Protein AF-A0A847KK69-F1 (afdb_monomer_lite)

Radius of gyration: 30.53 Å; chains: 1; bounding box: 130×28×60 Å

Sequence (132 aa):
MRSTARPATTLLALALLTGCAQAETEVPPVAAARLEQEISTQVEQEVGVAADVSCPADLPSEVGASVTCTIATSDEVTQPLVAVATVTAVDRDTGEVEFDIVVDVADAATPGPAVTDEPPTSPPPTEESAGG

pLDDT: mean 73.13, std 17.69, range [37.5, 94.25]

Secondary structure (DSSP, 8-state):
--------------------------PPPBPHHHHHHHHHHHHHHHHSS--EEE-SSPBPSSTT-EEEEEEEPPTT-SS-EEEEEEEEEEETTTTEEEEEEEEEE--TT--TT---------PPPP------

Structure (mmCIF, N/CA/C/O backbone):
data_AF-A0A847KK69-F1
#
_entry.id   AF-A0A847KK69-F1
#
loop_
_atom_site.group_PDB
_atom_site.id
_atom_site.type_symbol
_atom_site.label_atom_id
_atom_site.label_alt_id
_atom_site.label_comp_id
_atom_site.label_asym_id
_atom_site.label_entity_id
_atom_site.label_seq_id
_atom_site.pdbx_PDB_ins_code
_atom_site.Cartn_x
_atom_site.Cartn_y
_atom_site.Cartn_z
_atom_site.occupancy
_atom_site.B_iso_or_equiv
_atom_site.auth_seq_id
_atom_site.auth_comp_id
_atom_site.auth_asym_id
_atom_site.auth_atom_id
_atom_site.pdbx_PDB_model_num
ATOM 1 N N . MET A 1 1 ? 74.894 7.168 -29.896 1.00 48.09 1 MET A N 1
ATOM 2 C CA . MET A 1 1 ? 74.565 8.602 -30.069 1.00 48.09 1 MET A CA 1
ATOM 3 C C . MET A 1 1 ? 73.936 8.785 -31.447 1.00 48.09 1 MET A C 1
ATOM 5 O O . MET A 1 1 ? 74.517 8.264 -32.389 1.00 48.09 1 MET A O 1
ATOM 9 N N . ARG A 1 2 ? 72.808 9.525 -31.528 1.00 47.88 2 ARG A N 1
ATOM 10 C CA . ARG A 1 2 ? 71.973 9.865 -32.717 1.00 47.88 2 ARG A CA 1
ATOM 11 C C . ARG A 1 2 ? 71.056 8.715 -33.177 1.00 47.88 2 ARG A C 1
ATOM 13 O O . ARG A 1 2 ? 71.513 7.812 -33.853 1.00 47.88 2 ARG A O 1
ATOM 20 N N . SER A 1 3 ? 69.821 8.564 -32.688 1.00 48.22 3 SER A N 1
ATOM 21 C CA . SER A 1 3 ? 68.635 9.441 -32.788 1.00 48.22 3 SER A CA 1
ATOM 22 C C . SER A 1 3 ? 68.317 9.867 -34.222 1.00 48.22 3 SER A C 1
ATOM 24 O O . SER A 1 3 ? 68.982 10.753 -34.752 1.00 48.22 3 SER A O 1
ATOM 26 N N . THR A 1 4 ? 67.299 9.249 -34.830 1.00 50.50 4 THR A N 1
ATOM 27 C CA . THR A 1 4 ? 66.416 9.859 -35.842 1.00 50.50 4 THR A CA 1
ATOM 28 C C . THR A 1 4 ? 65.097 9.077 -35.881 1.00 50.50 4 THR A C 1
ATOM 30 O O . THR A 1 4 ? 65.058 7.913 -36.273 1.00 50.50 4 THR A O 1
ATOM 33 N N . ALA A 1 5 ? 64.034 9.738 -35.423 1.00 56.06 5 ALA A N 1
ATOM 34 C CA . ALA A 1 5 ? 62.652 9.280 -35.407 1.00 56.06 5 ALA A CA 1
ATOM 35 C C . ALA A 1 5 ? 62.095 9.045 -36.822 1.00 56.06 5 ALA A C 1
ATOM 37 O O . ALA A 1 5 ? 62.430 9.775 -37.757 1.00 56.06 5 ALA A O 1
ATOM 38 N N . ARG A 1 6 ? 61.186 8.072 -36.961 1.00 50.94 6 ARG A N 1
ATOM 39 C CA . ARG A 1 6 ? 60.275 7.967 -38.108 1.00 50.94 6 ARG A CA 1
ATOM 40 C C . ARG A 1 6 ? 58.833 7.767 -37.616 1.00 50.94 6 ARG A C 1
ATOM 42 O O . ARG A 1 6 ? 58.620 6.919 -36.753 1.00 50.94 6 ARG A O 1
ATOM 49 N N . PRO A 1 7 ? 57.878 8.565 -38.121 1.00 58.78 7 PRO A N 1
ATOM 50 C CA . PRO A 1 7 ? 56.516 8.655 -37.611 1.00 58.78 7 PRO A CA 1
ATOM 51 C C . PRO A 1 7 ? 55.656 7.515 -38.162 1.00 58.78 7 PRO A C 1
ATOM 53 O O . PRO A 1 7 ? 55.653 7.267 -39.366 1.00 58.78 7 PRO A O 1
ATOM 56 N N . ALA A 1 8 ? 54.906 6.851 -37.287 1.00 53.91 8 ALA A N 1
ATOM 57 C CA . ALA A 1 8 ? 53.844 5.936 -37.679 1.00 53.91 8 ALA A CA 1
ATOM 58 C C . ALA A 1 8 ? 52.518 6.489 -37.152 1.00 53.91 8 ALA A C 1
ATOM 60 O O . ALA A 1 8 ? 52.192 6.395 -35.971 1.00 53.91 8 ALA A O 1
ATOM 61 N N . THR A 1 9 ? 51.802 7.124 -38.072 1.00 57.00 9 THR A N 1
ATOM 62 C CA . THR A 1 9 ? 50.354 7.318 -38.091 1.00 57.00 9 THR A CA 1
ATOM 63 C C . THR A 1 9 ? 49.625 6.163 -37.403 1.00 57.00 9 THR A C 1
ATOM 65 O O . THR A 1 9 ? 49.524 5.070 -37.955 1.00 57.00 9 THR A O 1
ATOM 68 N N . THR A 1 10 ? 49.083 6.407 -36.212 1.00 57.75 10 THR A N 1
ATOM 69 C CA . THR A 1 10 ? 48.032 5.561 -35.639 1.00 57.75 10 THR A CA 1
ATOM 70 C C . THR A 1 10 ? 46.713 6.298 -35.789 1.00 57.75 10 THR A C 1
ATOM 72 O O . THR A 1 10 ? 46.475 7.352 -35.205 1.00 57.75 10 THR A O 1
ATOM 75 N N . LEU A 1 11 ? 45.917 5.754 -36.705 1.00 56.44 11 LEU A N 1
ATOM 76 C CA . LEU A 1 11 ? 44.549 6.128 -37.001 1.00 56.44 11 LEU A CA 1
ATOM 77 C C . LEU A 1 11 ? 43.697 6.161 -35.732 1.00 56.44 11 LEU A C 1
ATOM 79 O O . LEU A 1 11 ? 43.745 5.266 -34.892 1.00 56.44 11 LEU A O 1
ATOM 83 N N . LEU A 1 12 ? 42.880 7.204 -35.678 1.00 62.66 12 LEU A N 1
ATOM 84 C CA . LEU A 1 12 ? 41.698 7.366 -34.855 1.00 62.66 12 LEU A CA 1
ATOM 85 C C . LEU A 1 12 ? 40.853 6.075 -34.838 1.00 62.66 12 LEU A C 1
ATOM 87 O O . LEU A 1 12 ? 40.268 5.706 -35.854 1.00 62.66 12 LEU A O 1
ATOM 91 N N . ALA A 1 13 ? 40.755 5.426 -33.680 1.00 53.16 13 ALA A N 1
ATOM 92 C CA . ALA A 1 13 ? 39.705 4.459 -33.385 1.00 53.16 13 ALA A CA 1
ATOM 93 C C . ALA A 1 13 ? 39.080 4.840 -32.040 1.00 53.16 13 ALA A C 1
ATOM 95 O O . ALA A 1 13 ? 39.594 4.504 -30.975 1.00 53.16 13 ALA A O 1
ATOM 96 N N . LEU A 1 14 ? 37.983 5.601 -32.119 1.00 57.91 14 LEU A N 1
ATOM 97 C CA . LEU A 1 14 ? 37.002 5.730 -31.047 1.00 57.91 14 LEU A CA 1
ATOM 98 C C . LEU A 1 14 ? 36.522 4.311 -30.707 1.00 57.91 14 LEU A C 1
ATOM 100 O O . LEU A 1 14 ? 35.713 3.742 -31.438 1.00 57.91 14 LEU A O 1
ATOM 104 N N . ALA A 1 15 ? 37.049 3.722 -29.634 1.00 57.88 15 ALA A N 1
ATOM 105 C CA . ALA A 1 15 ? 36.460 2.523 -29.059 1.00 57.88 15 ALA A CA 1
ATOM 106 C C . ALA A 1 15 ? 35.111 2.921 -28.451 1.00 57.88 15 ALA A C 1
ATOM 108 O O . ALA A 1 15 ? 35.018 3.843 -27.641 1.00 57.88 15 ALA A O 1
ATOM 109 N N . LEU A 1 16 ? 34.077 2.275 -28.972 1.00 53.19 16 LEU A N 1
ATOM 110 C CA . LEU A 1 16 ? 32.685 2.651 -28.877 1.00 53.19 16 LEU A CA 1
ATOM 111 C C . LEU A 1 16 ? 32.157 2.567 -27.442 1.00 53.19 16 LEU A C 1
ATOM 113 O O . LEU A 1 16 ? 32.531 1.691 -26.665 1.00 53.19 16 LEU A O 1
ATOM 117 N N . LEU A 1 17 ? 31.211 3.459 -27.147 1.00 58.53 17 LEU A N 1
ATOM 118 C CA . LEU A 1 17 ? 30.258 3.310 -26.061 1.00 58.53 17 LEU A CA 1
ATOM 119 C C . LEU A 1 17 ? 29.516 1.975 -26.225 1.00 58.53 17 LEU A C 1
ATOM 121 O O . LEU A 1 17 ? 28.611 1.859 -27.045 1.00 58.53 17 LEU A O 1
ATOM 125 N N . THR A 1 18 ? 29.847 0.989 -25.406 1.00 52.50 18 THR A N 1
ATOM 126 C CA . THR A 1 18 ? 28.922 -0.093 -25.051 1.00 52.50 18 THR A CA 1
ATOM 127 C C . THR A 1 18 ? 28.880 -0.190 -23.540 1.00 52.50 18 THR A C 1
ATOM 129 O O . THR A 1 18 ? 29.259 -1.191 -22.939 1.00 52.50 18 THR A O 1
ATOM 132 N N . GLY A 1 19 ? 28.392 0.887 -22.921 1.00 53.12 19 GLY A N 1
ATOM 133 C CA . GLY A 1 19 ? 27.655 0.772 -21.674 1.00 53.12 19 GLY A CA 1
ATOM 134 C C . GLY A 1 19 ? 26.361 0.025 -21.968 1.00 53.1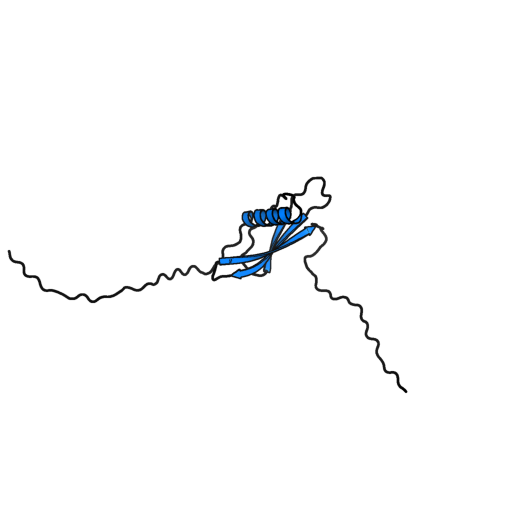2 19 GLY A C 1
ATOM 135 O O . GLY A 1 19 ? 25.299 0.625 -22.027 1.00 53.12 19 GLY A O 1
ATOM 136 N N . CYS A 1 20 ? 26.444 -1.286 -22.183 1.00 56.22 20 CYS A N 1
ATOM 137 C CA . CYS A 1 20 ? 25.318 -2.148 -21.873 1.00 56.22 20 CYS A CA 1
ATOM 138 C C . CYS A 1 20 ? 25.328 -2.289 -20.354 1.00 56.22 20 CYS A C 1
ATOM 140 O O . CYS A 1 20 ? 25.708 -3.324 -19.814 1.00 56.22 20 CYS A O 1
ATOM 142 N N . ALA A 1 21 ? 24.920 -1.220 -19.663 1.00 55.72 21 ALA A N 1
ATOM 143 C CA . ALA A 1 21 ? 24.147 -1.417 -18.459 1.00 55.72 21 ALA A CA 1
ATOM 144 C C . ALA A 1 21 ? 22.901 -2.161 -18.937 1.00 55.72 21 ALA A C 1
ATOM 146 O O . ALA A 1 21 ? 21.882 -1.566 -19.264 1.00 55.72 21 ALA A O 1
ATOM 147 N N . GLN A 1 22 ? 23.017 -3.482 -19.035 1.00 53.00 22 GLN A N 1
ATOM 148 C CA . GLN A 1 22 ? 21.869 -4.358 -18.921 1.00 53.00 22 GLN A CA 1
ATOM 149 C C . GLN A 1 22 ? 21.551 -4.335 -17.429 1.00 53.00 22 GLN A C 1
ATOM 151 O O . GLN A 1 22 ? 21.741 -5.308 -16.714 1.00 53.00 22 GLN A O 1
ATOM 156 N N . ALA A 1 23 ? 21.196 -3.142 -16.942 1.00 53.94 23 ALA A N 1
ATOM 157 C CA . ALA A 1 23 ? 20.236 -3.056 -15.881 1.00 53.94 23 ALA A CA 1
ATOM 158 C C . ALA A 1 23 ? 19.008 -3.638 -16.558 1.00 53.94 23 ALA A C 1
ATOM 160 O O . ALA A 1 23 ? 18.359 -2.988 -17.382 1.00 53.94 23 ALA A O 1
ATOM 161 N N . GLU A 1 24 ? 18.831 -4.939 -16.348 1.00 58.06 24 GLU A N 1
ATOM 162 C CA . GLU A 1 24 ? 17.550 -5.587 -16.526 1.00 58.06 24 GLU A CA 1
ATOM 163 C C . GLU A 1 24 ? 16.545 -4.589 -15.964 1.00 58.06 24 GLU A C 1
ATOM 165 O O . GLU A 1 24 ? 16.778 -4.021 -14.897 1.00 58.06 24 GLU A O 1
ATOM 170 N N . THR A 1 25 ? 15.560 -4.200 -16.768 1.00 63.62 25 THR A N 1
ATOM 171 C CA . THR A 1 25 ? 14.629 -3.131 -16.414 1.00 63.62 25 THR A CA 1
ATOM 172 C C . THR A 1 25 ? 13.673 -3.657 -15.343 1.00 63.62 25 THR A C 1
ATOM 174 O O . THR A 1 25 ? 12.485 -3.873 -15.576 1.00 63.62 25 THR A O 1
ATOM 177 N N . GLU A 1 26 ? 14.243 -3.991 -14.192 1.00 72.44 26 GLU A N 1
ATOM 178 C CA . GLU A 1 26 ? 13.598 -4.459 -12.992 1.00 72.44 26 GLU A CA 1
ATOM 179 C C . GLU A 1 26 ? 13.304 -3.215 -12.167 1.00 72.44 26 GLU A C 1
ATOM 181 O O . GLU A 1 26 ? 14.189 -2.528 -11.654 1.00 72.44 26 GLU A O 1
ATOM 186 N N . VAL A 1 27 ? 12.024 -2.865 -12.122 1.00 84.44 27 VAL A N 1
ATOM 187 C CA . VAL A 1 27 ? 11.553 -1.827 -11.217 1.00 84.44 27 VAL A CA 1
ATOM 188 C C . VAL A 1 27 ? 11.574 -2.447 -9.820 1.00 84.44 27 VAL A C 1
ATOM 190 O O . VAL A 1 27 ? 10.934 -3.485 -9.621 1.00 84.44 27 VAL A O 1
ATOM 193 N N . PRO A 1 28 ? 12.331 -1.889 -8.860 1.00 87.88 28 PRO A N 1
ATOM 194 C CA . PRO A 1 28 ? 12.424 -2.470 -7.529 1.00 87.88 28 PRO A CA 1
ATOM 195 C C . PRO A 1 28 ? 11.055 -2.430 -6.843 1.00 87.88 28 PRO A C 1
ATOM 197 O O . PRO A 1 28 ? 10.286 -1.501 -7.108 1.00 87.88 28 PRO A O 1
ATOM 200 N N . PRO A 1 29 ? 10.739 -3.401 -5.967 1.00 90.12 29 PRO A N 1
ATOM 201 C CA . PRO A 1 29 ? 9.496 -3.398 -5.204 1.00 90.12 29 PRO A CA 1
ATOM 202 C C . PRO A 1 29 ? 9.378 -2.130 -4.356 1.00 90.12 29 PRO A C 1
ATOM 204 O O . PRO A 1 29 ? 10.374 -1.571 -3.882 1.00 90.12 29 PRO A O 1
ATOM 207 N N . VAL A 1 30 ? 8.145 -1.683 -4.149 1.00 92.06 30 VAL A N 1
ATOM 208 C CA . VAL A 1 30 ? 7.856 -0.526 -3.310 1.00 92.06 30 VAL A CA 1
ATOM 209 C C . VAL A 1 30 ? 7.973 -0.941 -1.847 1.00 92.06 30 VAL A C 1
ATOM 211 O O . VAL A 1 30 ? 7.228 -1.794 -1.369 1.00 92.06 30 VAL A O 1
ATOM 214 N N . ALA A 1 31 ? 8.912 -0.320 -1.133 1.00 94.25 31 ALA A N 1
ATOM 215 C CA . ALA A 1 31 ? 9.196 -0.657 0.256 1.00 94.25 31 ALA A CA 1
ATOM 216 C C . ALA A 1 31 ? 7.977 -0.446 1.170 1.00 94.25 31 ALA A C 1
ATOM 218 O O . ALA A 1 31 ? 7.307 0.588 1.079 1.00 94.25 31 ALA A O 1
ATOM 219 N N . ALA A 1 32 ? 7.767 -1.362 2.117 1.00 92.56 32 ALA A N 1
ATOM 220 C CA . ALA A 1 32 ? 6.714 -1.285 3.130 1.00 92.56 32 ALA A CA 1
ATOM 221 C C . ALA A 1 32 ? 6.700 0.078 3.843 1.00 92.56 32 ALA A C 1
ATOM 223 O O . ALA A 1 32 ? 5.669 0.735 3.898 1.00 92.56 32 ALA A O 1
ATOM 224 N N . ALA A 1 33 ? 7.869 0.578 4.251 1.00 92.50 33 ALA A N 1
ATOM 225 C CA . ALA A 1 33 ? 8.007 1.877 4.916 1.00 92.50 33 ALA A CA 1
ATOM 226 C C . ALA A 1 33 ? 7.549 3.081 4.071 1.00 92.50 33 ALA A C 1
ATOM 228 O O . ALA A 1 33 ? 7.159 4.117 4.614 1.00 92.50 33 ALA A O 1
ATOM 229 N N . ARG A 1 34 ? 7.618 2.975 2.736 1.00 92.00 34 ARG A N 1
ATOM 230 C CA . ARG A 1 34 ? 7.088 4.005 1.833 1.00 92.00 34 ARG A CA 1
ATOM 231 C C . ARG A 1 34 ? 5.564 3.923 1.781 1.00 92.00 34 ARG A C 1
ATOM 233 O O . ARG A 1 34 ? 4.915 4.959 1.862 1.00 92.00 34 ARG A O 1
ATOM 240 N N . LEU A 1 35 ? 5.010 2.712 1.697 1.00 91.19 35 LEU A N 1
ATOM 241 C CA . LEU A 1 35 ? 3.561 2.492 1.723 1.00 91.19 35 LEU A CA 1
ATOM 242 C C . LEU A 1 35 ? 2.950 3.004 3.027 1.00 91.19 35 LEU A C 1
ATOM 244 O O . LEU A 1 35 ? 1.975 3.742 2.986 1.00 91.19 35 LEU A O 1
ATOM 248 N N . GLU A 1 36 ? 3.559 2.681 4.168 1.00 92.19 36 GLU A N 1
ATOM 249 C CA . GLU A 1 36 ? 3.122 3.151 5.488 1.00 92.19 36 GLU A CA 1
ATOM 250 C C . GLU A 1 36 ? 3.028 4.683 5.532 1.00 92.19 36 GLU A C 1
ATOM 252 O O . GLU A 1 36 ? 2.011 5.234 5.952 1.00 92.19 3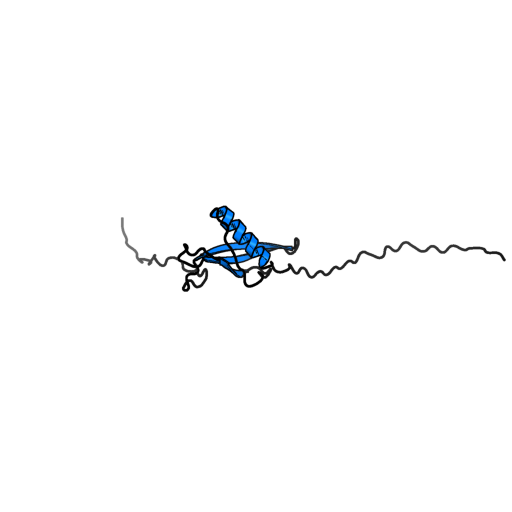6 GLU A O 1
ATOM 257 N N . GLN A 1 37 ? 4.054 5.378 5.026 1.00 91.88 37 GLN A N 1
ATOM 258 C CA . GLN A 1 37 ? 4.062 6.841 4.949 1.00 91.88 37 GLN A CA 1
ATOM 259 C C . GLN A 1 37 ? 3.001 7.401 4.002 1.00 91.88 37 GLN A C 1
ATOM 261 O O . GLN A 1 37 ? 2.331 8.370 4.357 1.00 91.88 37 GLN A O 1
ATOM 266 N N . GLU A 1 38 ? 2.856 6.837 2.803 1.00 90.44 38 GLU A N 1
ATOM 267 C CA . GLU A 1 38 ? 1.903 7.350 1.815 1.00 90.44 38 GLU A CA 1
ATOM 268 C C . GLU A 1 38 ? 0.456 7.134 2.255 1.00 90.44 38 GLU A C 1
ATOM 270 O O . GLU A 1 38 ? -0.340 8.070 2.184 1.00 90.44 38 GLU A O 1
ATOM 275 N N . ILE A 1 39 ? 0.136 5.955 2.795 1.00 89.12 39 ILE A N 1
ATOM 276 C CA . ILE A 1 39 ? -1.195 5.654 3.335 1.00 89.12 39 ILE A CA 1
ATOM 277 C C . ILE A 1 39 ? -1.487 6.568 4.531 1.00 89.12 39 ILE A C 1
ATOM 279 O O . ILE A 1 39 ? -2.544 7.192 4.574 1.00 89.12 39 ILE A O 1
ATOM 283 N N . SER A 1 40 ? -0.549 6.711 5.475 1.00 89.50 40 SER A N 1
ATOM 284 C CA . SER A 1 40 ? -0.715 7.604 6.634 1.00 89.50 40 SER A CA 1
ATOM 285 C C . SER A 1 40 ? -0.964 9.054 6.200 1.00 89.50 40 SER A C 1
ATOM 2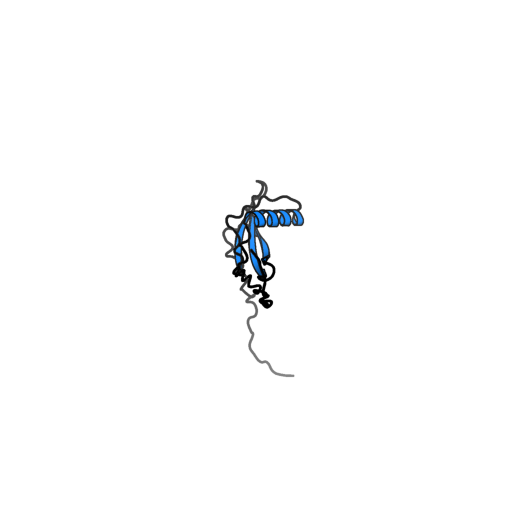87 O O . SER A 1 40 ? -1.920 9.688 6.646 1.00 89.50 40 SER A O 1
ATOM 289 N N . THR A 1 41 ? -0.180 9.540 5.233 1.00 90.31 41 THR A N 1
ATOM 290 C CA . THR A 1 41 ? -0.307 10.893 4.673 1.00 90.31 41 THR A CA 1
ATOM 291 C C . THR A 1 41 ? -1.635 11.093 3.940 1.00 90.31 41 THR A C 1
ATOM 293 O O . THR A 1 41 ? -2.207 12.184 3.975 1.00 90.31 41 THR A O 1
ATOM 296 N N . GLN A 1 42 ? -2.138 10.074 3.244 1.00 86.44 42 GLN A N 1
ATOM 297 C CA . GLN A 1 42 ? -3.433 10.134 2.571 1.00 86.44 42 GLN A CA 1
ATOM 298 C C . GLN A 1 42 ? -4.577 10.188 3.588 1.00 86.44 42 GLN A C 1
ATOM 300 O O . GLN A 1 42 ? -5.412 11.088 3.517 1.00 86.44 42 GLN A O 1
ATOM 305 N N . VAL A 1 43 ? -4.546 9.319 4.601 1.00 83.69 43 VAL A N 1
ATOM 306 C CA . VAL A 1 43 ? -5.535 9.316 5.688 1.00 83.69 43 VAL A CA 1
ATOM 307 C C . VAL A 1 43 ? -5.525 10.645 6.452 1.00 83.69 43 VAL A C 1
ATOM 309 O O . VAL A 1 43 ? -6.591 11.192 6.738 1.00 83.69 43 VAL A O 1
ATOM 312 N N . GLU A 1 44 ? -4.354 11.231 6.719 1.00 86.12 44 GLU A N 1
ATOM 313 C CA . GLU A 1 44 ? -4.257 12.578 7.300 1.00 86.12 44 GLU A CA 1
ATOM 314 C C . GLU A 1 44 ? -4.909 13.645 6.429 1.00 86.12 44 GLU A C 1
ATOM 316 O O . GLU A 1 44 ? -5.570 14.540 6.950 1.00 86.12 44 GLU A O 1
ATOM 321 N N . GLN A 1 45 ? -4.735 13.575 5.112 1.00 86.50 45 GLN A N 1
ATOM 322 C CA . GLN A 1 45 ? -5.318 14.555 4.199 1.00 86.50 45 GLN A CA 1
ATOM 323 C C . GLN A 1 45 ? -6.839 14.430 4.098 1.00 86.50 45 GLN A C 1
ATOM 325 O O . GLN A 1 45 ? -7.527 15.448 4.011 1.00 86.50 45 GLN A O 1
ATOM 330 N N . GLU A 1 46 ? -7.366 13.208 4.113 1.00 80.50 46 GLU A N 1
ATOM 331 C CA . GLU A 1 46 ? -8.801 12.953 3.968 1.00 80.50 46 GLU A CA 1
ATOM 332 C C . GLU A 1 46 ? -9.568 13.133 5.282 1.00 80.50 46 GLU A C 1
ATOM 334 O O . GLU A 1 46 ? -10.659 13.709 5.299 1.00 80.50 46 GLU A O 1
ATOM 339 N N . VAL A 1 47 ? -8.996 12.657 6.390 1.00 78.56 47 VAL A N 1
ATOM 340 C CA . VAL A 1 47 ? -9.659 12.576 7.703 1.00 78.56 47 VAL A CA 1
ATOM 341 C C . VAL A 1 47 ? -9.151 13.650 8.672 1.00 78.56 47 VAL A C 1
ATOM 343 O O . VAL A 1 47 ? -9.836 13.990 9.637 1.00 78.56 47 VAL A O 1
ATOM 346 N N . GLY A 1 48 ? -7.975 14.231 8.423 1.00 78.94 48 GLY A N 1
ATOM 347 C CA . GLY A 1 48 ? -7.369 15.250 9.287 1.00 78.94 48 GLY A CA 1
ATOM 348 C C . GLY A 1 48 ? -6.653 14.690 10.518 1.00 78.94 48 GLY A C 1
ATOM 349 O O . GLY A 1 48 ? -6.348 15.456 11.433 1.00 78.94 48 GLY A O 1
ATOM 350 N N . VAL A 1 49 ? -6.424 13.372 10.581 1.00 78.44 49 VAL A N 1
ATOM 351 C CA . VAL A 1 49 ? -5.821 12.690 11.737 1.00 78.44 49 VAL A CA 1
ATOM 352 C C . VAL A 1 49 ? -4.745 11.711 11.283 1.00 78.44 49 VAL A C 1
ATOM 354 O O . VAL A 1 49 ? -4.984 10.899 10.392 1.00 78.44 49 VAL A O 1
ATOM 357 N N . ALA A 1 50 ? -3.582 11.775 11.940 1.00 79.00 50 ALA A N 1
ATOM 358 C CA . ALA A 1 50 ? -2.479 10.844 11.736 1.00 79.00 50 ALA A CA 1
ATOM 359 C C . ALA A 1 50 ? -2.876 9.436 12.156 1.00 79.00 50 ALA A C 1
ATOM 361 O O . ALA A 1 50 ? -3.219 9.198 13.316 1.00 79.00 50 ALA A O 1
ATOM 362 N N . ALA A 1 51 ? -2.811 8.513 11.201 1.00 81.81 51 ALA A N 1
ATOM 363 C CA . ALA A 1 51 ? -3.023 7.099 11.436 1.00 81.81 51 ALA A CA 1
ATOM 364 C C . ALA A 1 51 ? -1.680 6.367 11.407 1.00 81.81 51 ALA A C 1
ATOM 366 O O . AL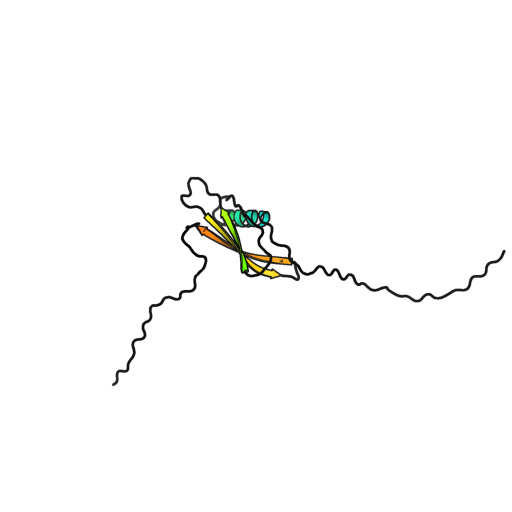A A 1 51 ? -0.840 6.622 10.540 1.00 81.81 51 ALA A O 1
ATOM 367 N N . ASP A 1 52 ? -1.484 5.458 12.356 1.00 86.88 52 ASP A N 1
ATOM 368 C CA . ASP A 1 52 ? -0.315 4.585 12.383 1.00 86.88 52 ASP A CA 1
ATOM 369 C C . ASP A 1 52 ? -0.620 3.377 11.489 1.00 86.88 52 ASP A C 1
ATOM 371 O O . ASP A 1 52 ? -1.612 2.677 11.687 1.00 86.88 52 ASP A O 1
ATOM 375 N N . VAL A 1 53 ? 0.161 3.202 10.427 1.00 89.62 53 VAL A N 1
ATOM 376 C CA . VAL A 1 53 ? -0.060 2.176 9.401 1.00 89.62 53 VAL A CA 1
ATOM 377 C C . VAL A 1 53 ? 1.101 1.201 9.454 1.00 89.62 53 VAL A C 1
ATOM 379 O O . VAL A 1 53 ? 2.252 1.627 9.494 1.00 89.62 53 VAL A O 1
ATOM 382 N N . SER A 1 54 ? 0.802 -0.096 9.419 1.00 91.06 54 SER A N 1
ATOM 383 C CA . SER A 1 54 ? 1.809 -1.151 9.413 1.00 91.06 54 SER A CA 1
ATOM 384 C C . SER A 1 54 ? 1.630 -2.098 8.229 1.00 91.06 54 SER A C 1
ATOM 386 O O . SER A 1 54 ? 0.594 -2.762 8.101 1.00 91.06 54 SER A O 1
ATOM 388 N N . CYS A 1 55 ? 2.637 -2.169 7.358 1.00 91.88 55 CYS A N 1
ATOM 389 C CA . CYS A 1 55 ? 2.643 -3.018 6.166 1.00 91.88 55 CYS A CA 1
ATOM 390 C C . CYS A 1 55 ? 3.583 -4.224 6.380 1.00 91.88 55 CYS A C 1
ATOM 392 O O . CYS A 1 55 ? 4.784 -4.041 6.574 1.00 91.88 55 CYS A O 1
ATOM 394 N N . PRO A 1 56 ? 3.090 -5.478 6.330 1.00 90.56 56 PRO A N 1
ATOM 395 C CA . PRO A 1 56 ? 3.894 -6.659 6.666 1.00 90.56 56 PRO A CA 1
ATOM 396 C C . PRO A 1 56 ? 4.901 -7.060 5.577 1.00 90.56 56 PRO A C 1
ATOM 398 O O . PRO A 1 56 ? 5.772 -7.893 5.827 1.00 90.56 56 PRO A O 1
ATOM 401 N N . ALA A 1 57 ? 4.750 -6.525 4.366 1.00 91.94 57 ALA A N 1
ATOM 402 C CA . ALA A 1 57 ? 5.564 -6.857 3.209 1.00 91.94 57 ALA A CA 1
ATOM 403 C C . ALA A 1 57 ? 5.684 -5.658 2.262 1.00 91.94 57 ALA A C 1
ATOM 405 O O . ALA A 1 57 ? 4.864 -4.739 2.292 1.00 91.94 57 ALA A O 1
ATOM 406 N N . ASP A 1 58 ? 6.703 -5.703 1.408 1.00 93.19 58 ASP A N 1
ATOM 407 C CA . ASP A 1 58 ? 6.875 -4.766 0.303 1.00 93.19 58 ASP A CA 1
ATOM 408 C C . ASP A 1 58 ? 5.854 -5.061 -0.807 1.00 93.19 58 ASP A C 1
ATOM 410 O O . ASP A 1 58 ? 5.491 -6.219 -1.040 1.00 93.19 58 ASP A O 1
ATOM 414 N N . LEU A 1 59 ? 5.404 -4.022 -1.513 1.00 91.88 59 LEU A N 1
ATOM 415 C CA . LEU A 1 59 ? 4.506 -4.173 -2.656 1.00 91.88 59 LEU A CA 1
ATOM 416 C C . LEU A 1 59 ? 5.339 -4.522 -3.901 1.00 91.88 59 LEU A C 1
ATOM 418 O O . LEU A 1 59 ? 6.203 -3.735 -4.299 1.00 91.88 59 LEU A O 1
ATOM 422 N N . PRO A 1 60 ? 5.112 -5.686 -4.532 1.00 91.12 60 PRO A N 1
ATOM 423 C CA . PRO A 1 60 ? 5.820 -6.055 -5.748 1.00 91.12 60 PRO A CA 1
ATOM 424 C C . PRO A 1 60 ? 5.526 -5.055 -6.863 1.00 91.12 60 PRO A C 1
ATOM 426 O O . PRO A 1 60 ? 4.378 -4.672 -7.059 1.00 91.12 60 PRO A O 1
ATOM 429 N N . SER A 1 61 ? 6.540 -4.688 -7.640 1.00 90.56 61 SER A N 1
ATOM 430 C CA . SER A 1 61 ? 6.392 -3.805 -8.806 1.00 90.56 61 SER A CA 1
ATOM 431 C C . SER A 1 61 ? 5.880 -4.582 -10.017 1.00 90.56 61 SER A C 1
ATOM 433 O O . SER A 1 61 ? 6.531 -4.677 -11.059 1.00 90.56 61 SER A O 1
ATOM 435 N N . GLU A 1 62 ? 4.707 -5.183 -9.849 1.00 88.75 62 GLU A N 1
ATOM 436 C CA . GLU A 1 62 ? 4.001 -5.974 -10.846 1.00 88.75 62 GLU A CA 1
ATOM 437 C C . GLU A 1 62 ? 2.534 -5.552 -10.868 1.00 88.75 62 GLU A C 1
ATOM 439 O O . GLU A 1 62 ? 1.888 -5.465 -9.829 1.00 88.75 62 GLU A O 1
ATOM 444 N N . VAL A 1 63 ? 1.998 -5.288 -12.059 1.00 92.44 63 VAL A N 1
ATOM 445 C CA . VAL A 1 63 ? 0.600 -4.872 -12.223 1.00 92.44 63 VAL A CA 1
ATOM 446 C C . VAL A 1 63 ? -0.342 -5.936 -11.661 1.00 92.44 63 VAL A C 1
ATOM 448 O O . VAL A 1 63 ? -0.251 -7.107 -12.025 1.00 92.44 63 VAL A O 1
ATOM 451 N N . GLY A 1 64 ? -1.262 -5.516 -10.793 1.00 88.62 64 GLY A N 1
ATOM 452 C CA . GLY A 1 64 ? -2.191 -6.394 -10.085 1.00 88.62 64 GLY A CA 1
ATOM 453 C C . GLY A 1 64 ? -1.631 -7.007 -8.799 1.00 88.62 64 GLY A C 1
ATOM 454 O O . GLY A 1 64 ? -2.383 -7.665 -8.081 1.00 88.62 64 GLY A O 1
ATOM 455 N N . ALA A 1 65 ? -0.353 -6.791 -8.471 1.00 91.06 65 ALA A N 1
ATOM 456 C CA . ALA A 1 65 ? 0.162 -7.136 -7.154 1.00 91.06 65 ALA A CA 1
ATOM 457 C C . ALA A 1 65 ? -0.464 -6.226 -6.093 1.00 91.06 65 ALA A C 1
ATOM 459 O O . ALA A 1 65 ? -0.660 -5.031 -6.320 1.00 91.06 65 ALA A O 1
ATOM 460 N N . SER A 1 66 ? -0.763 -6.792 -4.927 1.00 90.38 66 SER A N 1
ATOM 461 C CA . SER A 1 66 ? -1.390 -6.065 -3.828 1.00 90.38 66 SER A CA 1
ATOM 462 C C . SER A 1 66 ? -0.804 -6.461 -2.483 1.00 90.38 66 SER A C 1
ATOM 464 O O . SER A 1 66 ? -0.455 -7.627 -2.277 1.00 90.38 66 SER A O 1
ATOM 466 N N . VAL A 1 67 ? -0.778 -5.521 -1.544 1.00 92.19 67 VAL A N 1
ATOM 467 C CA . VAL A 1 67 ? -0.433 -5.782 -0.145 1.00 92.19 67 VAL A CA 1
ATOM 468 C C . VAL A 1 67 ? -1.487 -5.186 0.778 1.00 92.19 67 VAL A C 1
ATOM 470 O O . VAL A 1 67 ? -2.017 -4.104 0.531 1.00 92.19 67 VAL A O 1
ATOM 473 N N . THR A 1 68 ? -1.796 -5.912 1.848 1.00 90.94 68 THR A N 1
ATOM 474 C CA . THR A 1 68 ? -2.705 -5.456 2.899 1.00 90.94 68 THR A CA 1
ATOM 475 C C . THR A 1 68 ? -1.895 -4.910 4.067 1.00 90.94 68 THR A C 1
ATOM 477 O O . THR A 1 68 ? -1.136 -5.645 4.700 1.00 90.94 68 THR A O 1
ATOM 480 N N . CYS A 1 69 ? -2.082 -3.633 4.365 1.00 91.31 69 CYS A N 1
ATOM 481 C CA . CYS A 1 69 ? -1.535 -2.943 5.522 1.00 91.31 69 CYS A CA 1
ATOM 482 C C . CYS A 1 69 ? -2.613 -2.797 6.601 1.00 91.31 69 CYS A C 1
ATOM 484 O O . CYS A 1 69 ? -3.799 -2.643 6.308 1.00 91.31 69 CYS A O 1
ATOM 486 N N . THR A 1 70 ? -2.213 -2.856 7.866 1.00 89.38 70 THR A N 1
ATOM 487 C CA . THR A 1 70 ? -3.122 -2.668 9.004 1.00 89.38 70 THR A CA 1
ATOM 488 C C . THR A 1 70 ? -3.035 -1.231 9.482 1.00 89.38 70 THR A C 1
ATOM 490 O O . THR A 1 70 ? -1.932 -0.711 9.632 1.00 89.38 70 THR A O 1
ATOM 493 N N . ILE A 1 71 ? -4.175 -0.601 9.741 1.00 87.62 71 ILE A N 1
ATOM 494 C CA . ILE A 1 71 ? -4.225 0.735 10.330 1.00 87.62 71 ILE A CA 1
ATOM 495 C C . ILE A 1 71 ? -4.485 0.565 11.826 1.00 87.62 71 ILE A C 1
ATOM 497 O O . ILE A 1 71 ? -5.529 0.046 12.229 1.00 87.62 71 ILE A O 1
ATOM 501 N N . ALA A 1 72 ? -3.533 0.974 12.658 1.00 83.44 72 ALA A N 1
ATOM 502 C CA . ALA A 1 72 ? -3.723 1.002 14.094 1.00 83.44 72 ALA A CA 1
ATOM 503 C C . ALA A 1 72 ? -4.663 2.156 14.444 1.00 83.44 72 ALA A C 1
ATOM 505 O O . ALA A 1 72 ? -4.397 3.333 14.197 1.00 83.44 72 ALA A O 1
ATOM 506 N N . THR A 1 73 ? -5.797 1.791 15.018 1.00 71.94 73 THR A N 1
ATOM 507 C CA . THR A 1 73 ? -6.819 2.730 15.441 1.00 71.94 73 THR A CA 1
ATOM 508 C C . THR A 1 73 ? -6.774 2.919 16.948 1.00 71.94 73 THR A C 1
ATOM 510 O O . THR A 1 73 ? -6.493 1.978 17.690 1.00 71.94 73 THR A O 1
ATOM 513 N N . SER A 1 74 ? -7.099 4.124 17.413 1.00 68.88 74 SER A N 1
ATOM 514 C CA . SER A 1 74 ? -7.319 4.413 18.834 1.00 68.88 74 SER A CA 1
ATOM 515 C C . SER A 1 74 ? -8.404 3.503 19.425 1.00 68.88 74 SER A C 1
ATOM 517 O O . SER A 1 74 ? -9.307 3.081 18.702 1.00 68.88 74 SER A O 1
ATOM 519 N N . ASP A 1 75 ? -8.402 3.298 20.747 1.00 63.75 75 ASP A N 1
ATOM 520 C CA . ASP A 1 75 ? -9.427 2.515 21.472 1.00 63.75 75 ASP A CA 1
ATOM 521 C C . ASP A 1 75 ? -10.878 3.022 21.279 1.00 63.75 75 ASP A C 1
ATOM 523 O O . ASP A 1 75 ? -11.839 2.351 21.652 1.00 63.75 75 ASP A O 1
ATOM 527 N N . GLU A 1 76 ? -11.056 4.216 20.706 1.00 63.97 76 GLU A N 1
ATOM 528 C CA . GLU A 1 76 ? -12.356 4.798 20.355 1.00 63.97 76 GLU A CA 1
ATOM 529 C C . GLU A 1 76 ? -12.958 4.198 19.074 1.00 63.97 76 GLU A C 1
ATOM 531 O O . GLU A 1 76 ? -14.176 4.247 18.876 1.00 63.97 76 GLU A O 1
ATOM 536 N N . VAL A 1 77 ? -12.134 3.608 18.205 1.00 65.06 77 VAL A N 1
ATOM 537 C CA . VAL A 1 77 ? -12.593 2.971 16.971 1.00 65.06 77 VAL A CA 1
ATOM 538 C C . VAL A 1 77 ? -12.947 1.519 17.272 1.00 65.06 77 VAL A C 1
ATOM 540 O O .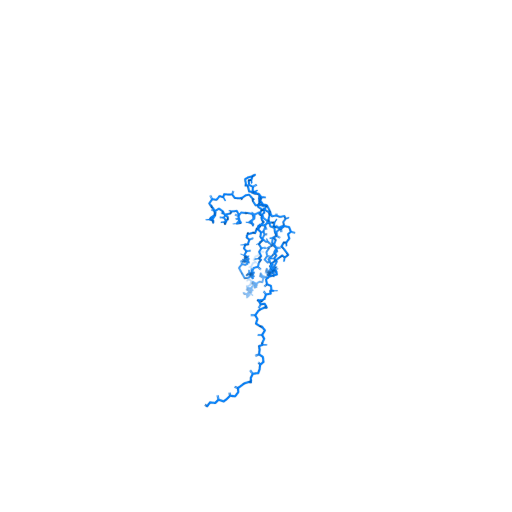 VAL A 1 77 ? -12.109 0.700 17.632 1.00 65.06 77 VAL A O 1
ATOM 543 N N . THR A 1 78 ? -14.228 1.187 17.126 1.00 66.19 78 THR A N 1
ATOM 544 C CA . THR A 1 78 ? -14.764 -0.133 17.501 1.00 66.19 78 THR A CA 1
ATOM 545 C C . THR A 1 78 ? -14.403 -1.242 16.503 1.00 66.19 78 THR A C 1
ATOM 547 O O . THR A 1 78 ? -14.616 -2.417 16.791 1.00 66.19 78 THR A O 1
ATOM 550 N N . GLN A 1 79 ? -13.884 -0.886 15.324 1.00 70.88 79 GLN A N 1
ATOM 551 C CA . GLN A 1 79 ? -13.580 -1.816 14.237 1.00 70.88 79 GLN A CA 1
ATOM 552 C C . GLN A 1 79 ? -12.147 -1.596 13.741 1.00 70.88 79 GLN A C 1
ATOM 554 O O . GLN A 1 79 ? -11.770 -0.445 13.526 1.00 70.88 79 GLN A O 1
ATOM 559 N N . PRO A 1 80 ? -11.354 -2.661 13.534 1.00 74.06 80 PRO A N 1
ATOM 560 C CA . PRO A 1 80 ? -10.039 -2.524 12.921 1.00 74.06 80 PRO A CA 1
ATOM 561 C C . PRO A 1 80 ? -10.186 -2.000 11.486 1.00 74.06 80 PRO A C 1
ATOM 563 O O . PRO A 1 80 ? -11.107 -2.405 10.776 1.00 74.06 80 PRO A O 1
ATOM 566 N N . LEU A 1 81 ? -9.287 -1.116 11.052 1.00 83.25 81 LEU A N 1
ATOM 567 C CA . LEU A 1 81 ? -9.197 -0.678 9.657 1.00 83.25 81 LEU A CA 1
ATOM 568 C C . LEU A 1 81 ? -7.982 -1.310 8.974 1.00 83.25 81 LEU A C 1
ATOM 570 O O . LEU A 1 81 ? -6.944 -1.551 9.597 1.00 83.25 81 LEU A O 1
ATOM 574 N N . VAL A 1 82 ? -8.112 -1.565 7.678 1.00 87.56 82 VAL A N 1
ATOM 575 C CA . VAL A 1 82 ? -7.037 -2.056 6.812 1.00 87.56 82 VAL A CA 1
ATOM 576 C C . VAL A 1 82 ? -6.966 -1.210 5.552 1.00 87.56 82 VAL A C 1
ATOM 578 O O . VAL A 1 82 ? -7.972 -0.694 5.077 1.00 87.56 82 VAL A O 1
ATOM 581 N N . ALA A 1 83 ? -5.764 -1.075 5.010 1.00 88.38 83 ALA A N 1
ATOM 582 C CA . ALA A 1 83 ? -5.519 -0.456 3.720 1.00 88.38 83 ALA A CA 1
ATOM 583 C C . ALA A 1 83 ? -5.002 -1.515 2.748 1.00 88.38 83 ALA A C 1
ATOM 585 O O . ALA A 1 83 ? -4.088 -2.269 3.079 1.00 88.38 83 ALA A O 1
ATOM 586 N N . VAL A 1 84 ? -5.563 -1.576 1.548 1.00 90.31 84 VAL A N 1
ATOM 587 C CA . VAL A 1 84 ? -5.092 -2.447 0.472 1.00 90.31 84 VAL A CA 1
ATOM 588 C C . VAL A 1 84 ? -4.466 -1.571 -0.600 1.00 90.31 84 VAL A C 1
ATOM 590 O O . VAL A 1 84 ? -5.161 -0.797 -1.254 1.00 90.31 84 VAL A O 1
ATOM 593 N N . ALA A 1 85 ? -3.152 -1.694 -0.774 1.00 90.06 85 ALA A N 1
ATOM 594 C CA . ALA A 1 85 ? -2.430 -1.040 -1.858 1.00 90.06 85 ALA A CA 1
ATOM 595 C C . ALA A 1 85 ? -2.306 -2.010 -3.038 1.00 90.06 85 ALA A C 1
ATOM 597 O O . ALA A 1 85 ? -1.832 -3.131 -2.846 1.00 90.06 85 ALA A O 1
ATOM 598 N N . THR A 1 86 ? -2.715 -1.593 -4.237 1.00 92.25 86 THR A N 1
ATOM 599 C CA . THR A 1 86 ? -2.715 -2.424 -5.454 1.00 92.25 86 THR A CA 1
ATOM 600 C C . THR A 1 86 ? -2.020 -1.708 -6.599 1.00 92.25 86 THR A C 1
ATOM 602 O O . THR A 1 86 ? -2.407 -0.599 -6.955 1.00 92.25 86 THR A O 1
ATOM 605 N N . VAL A 1 87 ? -1.033 -2.345 -7.226 1.00 93.56 87 VAL A N 1
ATOM 606 C CA . VAL A 1 87 ? -0.337 -1.775 -8.385 1.00 93.56 87 VAL A CA 1
ATOM 607 C C . VAL A 1 87 ? -1.257 -1.748 -9.598 1.00 93.56 87 VAL A C 1
ATOM 609 O O . VAL A 1 87 ? -1.734 -2.787 -10.062 1.00 93.56 87 VAL A O 1
ATOM 612 N N . THR A 1 88 ? -1.455 -0.559 -10.151 1.00 93.31 88 THR A N 1
ATOM 613 C CA . THR A 1 88 ? -2.266 -0.323 -11.349 1.00 93.31 88 THR A CA 1
ATOM 614 C C . THR A 1 88 ? -1.400 -0.208 -12.598 1.00 93.31 88 THR A C 1
ATOM 616 O O . THR A 1 88 ? -1.815 -0.664 -13.666 1.00 93.31 88 THR A O 1
ATOM 619 N N . ALA A 1 89 ? -0.181 0.322 -12.472 1.00 91.31 89 ALA A N 1
ATOM 620 C CA . ALA A 1 89 ? 0.775 0.416 -13.570 1.00 91.31 89 ALA A CA 1
ATOM 621 C C . ALA A 1 89 ? 2.232 0.399 -13.082 1.00 91.31 89 ALA A C 1
ATOM 623 O O . ALA A 1 89 ? 2.546 0.742 -11.945 1.00 91.31 89 ALA A O 1
ATOM 624 N N . VAL A 1 90 ? 3.135 -0.019 -13.971 1.00 92.06 90 VAL A N 1
ATOM 625 C CA . VAL A 1 90 ? 4.585 -0.019 -13.739 1.00 92.06 90 VAL A CA 1
ATOM 626 C C . VAL A 1 90 ? 5.252 0.566 -14.973 1.00 92.06 90 VAL A C 1
ATOM 628 O O . VAL A 1 90 ? 5.217 -0.046 -16.046 1.00 92.06 90 VAL A O 1
ATOM 631 N N . ASP A 1 91 ? 5.863 1.734 -14.814 1.00 88.56 91 ASP A N 1
ATOM 632 C CA . ASP A 1 91 ? 6.647 2.378 -15.855 1.00 88.56 91 ASP A CA 1
ATOM 633 C C . ASP A 1 91 ? 8.095 1.892 -15.766 1.00 88.56 91 ASP A C 1
ATOM 635 O O . ASP A 1 91 ? 8.844 2.177 -14.830 1.00 88.56 91 ASP A O 1
ATOM 639 N N . ARG A 1 92 ? 8.486 1.087 -16.752 1.00 84.06 92 ARG A N 1
ATOM 640 C CA . ARG A 1 92 ? 9.831 0.511 -16.822 1.00 84.06 92 ARG A CA 1
ATOM 641 C C . ARG A 1 92 ? 10.859 1.510 -17.349 1.00 84.06 92 ARG A C 1
ATOM 643 O O . ARG A 1 92 ? 12.044 1.340 -17.083 1.00 84.06 92 ARG A O 1
ATOM 650 N N . ASP A 1 93 ? 10.427 2.532 -18.077 1.00 84.25 93 ASP A N 1
ATOM 651 C CA . ASP A 1 93 ? 11.322 3.535 -18.645 1.00 84.25 93 ASP A CA 1
ATOM 652 C C . ASP A 1 93 ? 11.763 4.543 -17.574 1.00 84.25 93 ASP A C 1
ATOM 654 O O . ASP A 1 93 ? 12.929 4.951 -17.555 1.00 84.25 93 ASP A O 1
ATOM 658 N N . THR A 1 94 ? 10.862 4.912 -16.657 1.00 84.19 94 THR A N 1
ATOM 659 C CA . THR A 1 94 ? 11.160 5.830 -15.543 1.00 84.19 94 THR A CA 1
ATOM 660 C C . THR A 1 94 ? 11.469 5.123 -14.223 1.00 84.19 94 THR A C 1
ATOM 662 O O . THR A 1 94 ? 12.127 5.706 -13.358 1.00 84.19 94 THR A O 1
ATOM 665 N N . GLY A 1 95 ? 11.055 3.863 -14.071 1.00 83.75 95 GLY A N 1
ATOM 666 C CA . GLY A 1 95 ? 11.155 3.118 -12.814 1.00 83.75 95 GLY A CA 1
ATOM 667 C C . GLY A 1 95 ? 10.065 3.486 -11.804 1.00 83.75 95 GLY A C 1
ATOM 668 O O . GLY A 1 95 ? 10.237 3.255 -10.606 1.00 83.75 95 GLY A O 1
ATOM 669 N N . GLU A 1 96 ? 8.970 4.089 -12.266 1.00 86.31 96 GLU A N 1
ATOM 670 C CA . GLU A 1 96 ? 7.849 4.511 -11.430 1.00 86.31 96 GLU A CA 1
ATOM 671 C C . GLU A 1 96 ? 6.793 3.402 -11.311 1.00 86.31 96 GLU A C 1
ATOM 673 O O . GLU A 1 96 ? 6.543 2.632 -12.238 1.00 86.31 96 GLU A O 1
ATOM 678 N N . VAL A 1 97 ? 6.160 3.315 -10.140 1.00 91.19 97 VAL A N 1
ATOM 679 C CA . VAL A 1 97 ? 5.085 2.357 -9.851 1.00 91.19 97 VAL A CA 1
ATOM 680 C C . VAL A 1 97 ? 3.863 3.150 -9.434 1.00 91.19 97 VAL A C 1
ATOM 682 O O . VAL A 1 97 ? 3.911 3.869 -8.432 1.00 91.19 97 VAL A O 1
ATOM 685 N N . GLU A 1 98 ? 2.785 3.004 -10.194 1.00 90.81 98 GLU A N 1
ATOM 686 C CA . GLU A 1 98 ? 1.482 3.568 -9.870 1.00 90.81 98 GLU A CA 1
ATOM 687 C C . GLU A 1 98 ? 0.658 2.520 -9.129 1.00 90.81 98 GLU A C 1
ATOM 689 O O . GLU A 1 98 ? 0.574 1.357 -9.538 1.00 90.81 98 GLU A O 1
ATOM 694 N N . PHE A 1 99 ? 0.044 2.927 -8.026 1.00 92.12 99 PHE A N 1
ATOM 695 C CA . PHE A 1 99 ? -0.812 2.066 -7.232 1.00 92.12 99 PHE A CA 1
ATOM 696 C C . PHE A 1 99 ? -1.980 2.844 -6.647 1.00 92.12 99 PHE A C 1
ATOM 698 O O . PHE A 1 99 ? -1.902 4.049 -6.418 1.00 92.12 99 PHE A O 1
ATOM 705 N N . ASP A 1 100 ? -3.062 2.115 -6.427 1.00 90.69 100 ASP A N 1
ATOM 706 C CA . ASP A 1 100 ? -4.279 2.590 -5.791 1.00 90.69 100 ASP A CA 1
ATOM 707 C C . ASP A 1 100 ? -4.313 2.109 -4.338 1.00 90.69 100 ASP A C 1
ATOM 709 O O . ASP A 1 100 ? -3.865 0.997 -4.040 1.00 90.69 100 ASP A O 1
ATOM 713 N N . ILE A 1 101 ? -4.809 2.953 -3.436 1.00 89.44 101 ILE A N 1
ATOM 714 C CA . ILE A 1 101 ? -4.938 2.652 -2.010 1.00 89.44 101 ILE A CA 1
ATOM 715 C C . ILE A 1 101 ? -6.423 2.688 -1.675 1.00 89.44 101 ILE A C 1
ATOM 717 O O . ILE A 1 101 ? -7.071 3.725 -1.806 1.00 89.44 101 ILE A O 1
ATOM 721 N N . VAL A 1 102 ? -6.943 1.566 -1.185 1.00 87.88 102 VAL A N 1
ATOM 722 C CA . VAL A 1 102 ? -8.318 1.463 -0.690 1.00 87.88 102 VAL A CA 1
ATOM 723 C C . VAL A 1 102 ? -8.281 1.222 0.811 1.00 87.88 102 VAL A C 1
ATOM 725 O O . VAL A 1 102 ? -7.607 0.302 1.272 1.00 87.88 102 VAL A O 1
ATOM 728 N N . VAL A 1 103 ? -8.993 2.045 1.579 1.00 86.19 103 VAL A N 1
ATOM 729 C CA . VAL A 1 103 ? -9.142 1.874 3.029 1.00 86.19 103 VAL A CA 1
ATOM 730 C C . VAL A 1 103 ? -10.505 1.264 3.324 1.00 86.19 103 VAL A C 1
ATOM 732 O O . VAL A 1 103 ? -11.536 1.860 3.021 1.00 86.19 103 VAL A O 1
ATOM 735 N N . ASP A 1 104 ? -10.500 0.101 3.968 1.00 82.12 104 ASP A N 1
ATOM 736 C CA . ASP A 1 104 ? -11.695 -0.649 4.336 1.00 82.12 104 ASP A CA 1
ATOM 737 C C . ASP A 1 104 ? -11.712 -0.954 5.837 1.00 82.12 104 ASP A C 1
ATOM 739 O O . ASP A 1 104 ? -10.689 -0.981 6.530 1.00 82.12 104 ASP A O 1
ATOM 743 N N . VAL A 1 105 ? -12.906 -1.233 6.358 1.00 73.88 105 VAL A N 1
ATOM 744 C CA . VAL A 1 105 ? -13.024 -1.893 7.659 1.00 73.88 105 VAL A CA 1
ATOM 745 C C . VAL A 1 105 ? -12.550 -3.335 7.505 1.00 73.88 105 VAL A C 1
ATOM 747 O O . VAL A 1 105 ? -12.958 -4.028 6.572 1.00 73.88 105 VAL A O 1
ATOM 750 N N . ALA A 1 106 ? -11.700 -3.804 8.421 1.00 65.44 106 ALA A N 1
ATOM 751 C CA . ALA A 1 106 ? -11.326 -5.212 8.530 1.00 65.44 106 ALA A CA 1
ATOM 752 C C . ALA A 1 106 ? -12.520 -6.008 9.066 1.00 65.44 106 ALA A C 1
ATOM 754 O O . ALA A 1 106 ? -12.533 -6.521 10.185 1.00 65.44 106 ALA A O 1
ATOM 755 N N . ASP A 1 107 ? -13.566 -6.084 8.254 1.00 54.75 107 ASP A N 1
ATOM 756 C CA . ASP A 1 107 ? -14.620 -7.048 8.442 1.00 54.75 107 ASP A CA 1
ATOM 757 C C . ASP A 1 107 ? -14.041 -8.420 8.080 1.00 54.75 107 ASP A C 1
ATOM 759 O O . ASP A 1 107 ? -13.591 -8.659 6.956 1.00 54.75 107 ASP A O 1
ATOM 763 N N . ALA A 1 108 ? -14.016 -9.329 9.054 1.00 47.56 108 ALA A N 1
ATOM 764 C CA . ALA A 1 108 ? -13.504 -10.685 8.878 1.00 47.56 108 ALA A CA 1
ATOM 765 C C . ALA A 1 108 ? -14.309 -11.517 7.849 1.00 47.56 108 ALA A C 1
ATOM 767 O O . ALA A 1 108 ? -13.980 -12.687 7.638 1.00 47.56 108 ALA A O 1
ATOM 768 N N . ALA A 1 109 ? -15.351 -10.952 7.222 1.00 38.72 109 ALA A N 1
ATOM 769 C CA . ALA A 1 109 ? -16.233 -11.620 6.275 1.00 38.72 109 ALA A CA 1
ATOM 770 C C . ALA A 1 109 ? -16.343 -10.950 4.890 1.00 38.72 109 ALA A C 1
ATOM 772 O O . ALA A 1 109 ? -17.290 -11.270 4.169 1.00 38.72 109 ALA A O 1
ATOM 773 N N . THR A 1 110 ? -15.390 -10.113 4.456 1.00 37.50 110 THR A N 1
ATOM 774 C CA . THR A 1 110 ? -15.407 -9.606 3.066 1.00 37.50 110 THR A CA 1
ATOM 775 C C . THR A 1 110 ? -14.313 -10.252 2.200 1.00 37.50 110 TH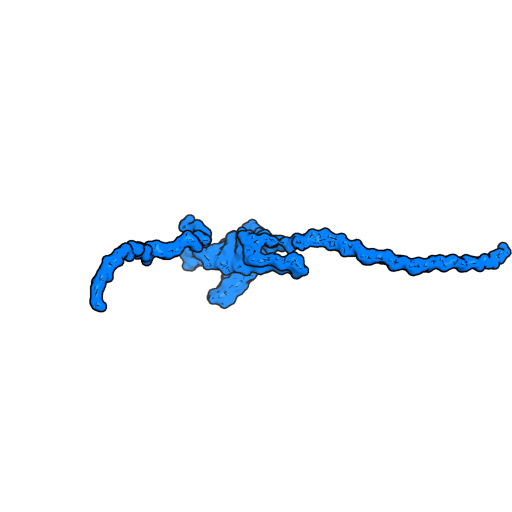R A C 1
ATOM 777 O O . THR A 1 110 ? -13.147 -9.865 2.276 1.00 37.50 110 THR A O 1
ATOM 780 N N . PRO A 1 111 ? -14.648 -11.259 1.368 1.00 44.88 111 PRO A N 1
ATOM 781 C CA . PRO A 1 111 ? -13.732 -11.841 0.391 1.00 44.88 111 PRO A CA 1
ATOM 782 C C . PRO A 1 111 ? -13.456 -10.869 -0.768 1.00 44.88 111 PRO A C 1
ATOM 784 O O . PRO A 1 111 ? -14.098 -10.972 -1.804 1.00 44.88 111 PRO A O 1
ATOM 787 N N . GLY A 1 112 ? -12.479 -9.969 -0.605 1.00 42.72 112 GLY A N 1
ATOM 788 C CA . GLY A 1 112 ? -11.934 -9.103 -1.665 1.00 42.72 112 GLY A CA 1
ATOM 789 C C . GLY A 1 112 ? -12.972 -8.253 -2.421 1.00 42.72 112 GLY A C 1
ATOM 790 O O . GLY A 1 112 ? -14.172 -8.312 -2.155 1.00 42.72 112 GLY A O 1
ATOM 791 N N . PRO A 1 113 ? -12.555 -7.476 -3.430 1.00 50.28 113 PRO A N 1
ATOM 792 C CA . PRO A 1 113 ? -13.486 -6.946 -4.407 1.00 50.28 113 PRO A CA 1
ATOM 793 C C . PRO A 1 113 ? -13.875 -8.087 -5.355 1.00 50.28 113 PRO A C 1
ATOM 795 O O . PRO A 1 113 ? -13.505 -8.107 -6.524 1.00 50.28 113 PRO A O 1
ATOM 798 N N . ALA A 1 114 ? -14.672 -9.041 -4.877 1.00 38.44 114 ALA A N 1
ATOM 799 C CA . ALA A 1 114 ? -15.627 -9.699 -5.752 1.00 38.44 114 ALA A CA 1
ATOM 800 C C . ALA A 1 114 ? -16.833 -8.764 -5.918 1.00 38.44 114 ALA A C 1
ATOM 802 O O . ALA A 1 114 ? -17.945 -9.086 -5.517 1.00 38.44 114 ALA A O 1
ATOM 803 N N . VAL A 1 115 ? -16.627 -7.601 -6.545 1.00 44.34 115 VAL A N 1
ATOM 804 C CA . VAL A 1 115 ? -17.717 -6.955 -7.285 1.00 44.34 115 VAL A CA 1
ATOM 805 C C . VAL A 1 115 ? -17.641 -7.483 -8.712 1.00 44.34 115 VAL A C 1
ATOM 807 O O . VAL A 1 115 ? -17.261 -6.813 -9.664 1.00 44.34 115 VAL A O 1
ATOM 810 N N . THR A 1 116 ? -17.961 -8.760 -8.849 1.00 48.91 116 THR A N 1
ATOM 811 C CA . THR A 1 116 ? -18.634 -9.250 -10.045 1.00 48.91 116 THR A CA 1
ATOM 812 C C . THR A 1 116 ? -19.881 -9.945 -9.536 1.00 48.91 116 THR A C 1
ATOM 814 O O . THR A 1 116 ? -19.843 -11.130 -9.236 1.00 48.91 116 THR A O 1
ATOM 817 N N . ASP A 1 117 ? -20.949 -9.164 -9.368 1.00 42.03 117 ASP A N 1
ATOM 818 C CA . ASP A 1 117 ? -22.309 -9.610 -9.671 1.00 42.03 117 ASP A CA 1
ATOM 819 C C . ASP A 1 117 ? -23.198 -8.377 -9.911 1.00 42.03 117 ASP A C 1
ATOM 821 O O . ASP A 1 117 ? -23.563 -7.617 -9.014 1.00 42.03 117 ASP A O 1
ATOM 825 N N . GLU A 1 118 ? -23.430 -8.145 -11.198 1.00 44.78 118 GLU A N 1
ATOM 826 C CA . GLU A 1 118 ? -24.607 -7.537 -11.818 1.00 44.78 118 GLU A CA 1
ATOM 827 C C . GLU A 1 118 ? -25.892 -7.679 -10.965 1.00 44.78 118 GLU A C 1
ATOM 829 O O . GLU A 1 118 ? -26.071 -8.704 -10.323 1.00 44.78 118 GLU A O 1
ATOM 834 N N . PRO A 1 119 ? -26.845 -6.729 -10.951 1.00 50.75 119 PRO A N 1
ATOM 835 C CA . PRO A 1 119 ? -28.141 -6.976 -10.315 1.00 50.75 119 PRO A CA 1
ATOM 836 C C . PRO A 1 119 ? -28.954 -8.017 -11.117 1.00 50.75 119 PRO A C 1
ATOM 838 O O . PRO A 1 119 ? -29.408 -7.684 -12.216 1.00 50.75 119 PRO A O 1
ATOM 841 N N . PRO A 1 120 ? -29.284 -9.224 -10.605 1.00 55.00 120 PRO A N 1
ATOM 842 C CA . PRO A 1 120 ? -30.271 -10.071 -11.260 1.00 55.00 120 PRO A CA 1
ATOM 843 C C . PRO A 1 120 ? -31.671 -9.572 -10.880 1.00 55.00 120 PRO A C 1
ATOM 845 O O . PRO A 1 120 ? -32.335 -10.096 -9.987 1.00 55.00 120 PRO A O 1
ATOM 848 N N . THR A 1 121 ? -32.158 -8.520 -11.539 1.00 44.81 121 THR A N 1
ATOM 849 C CA . THR A 1 121 ? -33.601 -8.216 -11.559 1.00 44.81 121 THR A CA 1
ATOM 850 C C . THR A 1 121 ? -34.020 -7.599 -12.887 1.00 44.81 121 THR A C 1
ATOM 852 O O . THR A 1 121 ? -34.427 -6.446 -12.992 1.00 44.81 121 THR A O 1
ATOM 855 N N . SER A 1 122 ? -33.976 -8.410 -13.934 1.00 48.41 122 SER A N 1
ATOM 856 C CA . SER A 1 122 ? -34.965 -8.322 -15.004 1.00 48.41 122 SER A CA 1
ATOM 857 C C . SER A 1 122 ? -35.300 -9.743 -15.440 1.00 48.41 122 SER A C 1
ATOM 859 O O . SER A 1 122 ? -34.539 -10.339 -16.199 1.00 48.41 122 SER A O 1
ATOM 861 N N . PRO A 1 123 ? -36.401 -10.343 -14.954 1.00 61.88 123 PRO A N 1
ATOM 862 C CA . PRO A 1 123 ? -36.976 -11.452 -15.699 1.00 61.88 123 PRO A CA 1
ATOM 863 C C . PRO A 1 123 ? -37.388 -10.926 -17.087 1.00 61.88 123 PRO A C 1
ATOM 865 O O . PRO A 1 123 ? -37.903 -9.808 -17.170 1.00 61.88 123 PRO A O 1
ATOM 868 N N . PRO A 1 124 ? -37.217 -11.686 -18.181 1.00 61.28 124 PRO A N 1
ATOM 869 C CA . PRO A 1 124 ? -37.942 -11.385 -19.403 1.00 61.28 124 PRO A CA 1
ATOM 870 C C . PRO A 1 124 ? -39.407 -11.810 -19.208 1.00 61.28 124 PRO A C 1
ATOM 872 O O . PRO A 1 124 ? -39.650 -12.973 -18.879 1.00 61.28 124 PRO A O 1
ATOM 875 N N . PRO A 1 125 ? -40.409 -10.944 -19.429 1.00 52.81 125 PRO A N 1
ATOM 876 C CA . PRO A 1 125 ? -41.701 -11.422 -19.867 1.00 52.81 125 PRO A CA 1
ATOM 877 C C . PRO A 1 125 ? -41.692 -11.511 -21.395 1.00 52.81 125 PRO A C 1
ATOM 879 O O . PRO A 1 125 ? -41.471 -10.544 -22.125 1.00 52.81 125 PRO A O 1
ATOM 882 N N . THR A 1 126 ? -41.888 -12.740 -21.838 1.00 56.44 126 THR A N 1
ATOM 883 C CA . THR A 1 126 ? -42.297 -13.191 -23.163 1.00 56.44 126 THR A CA 1
ATOM 884 C C . THR A 1 126 ? -43.618 -12.533 -23.618 1.00 56.44 126 THR A C 1
ATOM 886 O O . THR A 1 126 ? -44.394 -12.072 -22.786 1.00 56.44 126 THR A O 1
ATOM 889 N N . GLU A 1 127 ? -43.886 -12.626 -24.930 1.00 52.47 127 GLU A N 1
ATOM 890 C CA . GLU A 1 127 ? -45.203 -12.562 -25.612 1.00 52.47 127 GLU A CA 1
ATOM 891 C C . GLU A 1 127 ? -45.776 -11.162 -25.916 1.00 52.47 127 GLU A C 1
ATOM 893 O O . GLU A 1 127 ? -45.977 -10.315 -25.057 1.00 52.47 127 GLU A O 1
ATOM 898 N N . GLU A 1 128 ? -45.903 -10.791 -27.195 1.00 62.62 128 GLU A N 1
ATOM 899 C CA . GLU A 1 128 ? -47.013 -11.180 -28.088 1.00 62.62 128 GLU A CA 1
ATOM 900 C C . GLU A 1 128 ? -48.372 -10.735 -27.520 1.00 62.62 128 GLU A C 1
ATOM 902 O O . GLU A 1 128 ? -48.975 -11.391 -26.678 1.00 62.62 128 GLU A O 1
ATOM 907 N N . SER A 1 129 ? -48.881 -9.600 -28.003 1.00 60.72 129 SER A N 1
ATOM 908 C CA . SER A 1 129 ? -50.312 -9.292 -27.971 1.00 60.72 129 SER A CA 1
ATOM 909 C C . SER A 1 129 ? -50.655 -8.265 -29.045 1.00 60.72 129 SER A C 1
ATOM 911 O O . SER A 1 129 ? -50.012 -7.230 -29.201 1.00 60.72 129 SER A O 1
ATOM 913 N N . ALA A 1 130 ? -51.651 -8.650 -29.829 1.00 64.44 130 ALA A N 1
ATOM 914 C CA . ALA A 1 130 ? -52.142 -8.042 -31.048 1.00 64.44 130 ALA A CA 1
ATOM 915 C C . ALA A 1 130 ? -52.934 -6.734 -30.847 1.00 64.44 130 ALA A C 1
ATOM 917 O O . ALA A 1 130 ? -53.522 -6.511 -29.794 1.00 64.44 130 ALA A O 1
ATOM 918 N N . GLY A 1 131 ? -53.097 -5.992 -31.949 1.00 61.84 131 GLY A N 1
ATOM 919 C CA . GLY A 1 131 ? -54.382 -5.377 -32.310 1.00 61.84 131 GLY A CA 1
ATOM 920 C C . GLY A 1 131 ? -54.545 -3.876 -32.049 1.00 61.84 131 GLY A C 1
ATOM 921 O O . GLY A 1 131 ? -54.475 -3.424 -30.911 1.00 61.84 131 GLY A O 1
ATOM 922 N N . GLY A 1 132 ? -54.865 -3.135 -33.118 1.00 54.62 132 GLY A N 1
ATOM 923 C CA . GLY A 1 132 ? -55.320 -1.742 -33.094 1.00 54.62 132 GLY A CA 1
ATOM 924 C C . GLY A 1 132 ? -55.230 -1.081 -34.457 1.00 54.62 132 GLY A C 1
ATOM 925 O O . GLY A 1 132 ? -54.258 -0.324 -34.648 1.00 54.62 132 GLY A O 1
#

Foldseek 3Di:
DDDDDDDDDDDDDPPDDPPPPCPVLQLAFAFQVNVQVVVQVVCCVVVVDGWGKGWPGTFHLDAQTKTKIWTDDDPVDPFTKIKIKGFHDADSVVSDTDIDIDIDTPPVPDPPPPPPDDDPPDDDDDDDDDDD